Protein AF-A0AAE4AYI3-F1 (afdb_monomer_lite)

Organism: NCBI:txid137267

Foldseek 3Di:
DDDDDDPPPPPVPPPDPDDPPDDDDPQVVDPDHCCVPPVHDVDDPPDDPVPDDDDDPPPDD

Secondary structure (DSSP, 8-state):
---------------PPPPTT----TTTT-SSTTTT-TT-SS--SSPPGGG----------

pLDDT: mean 70.68, std 15.69, range [36.91, 89.5]

Sequence (61 aa):
MARTEKPAAQEKVRSREPKPGHMPISELAADRPGAPSPFGDDQTFPLPVDRLTYHRSDSGH

Structure (mmCIF, N/CA/C/O backbone):
data_AF-A0AAE4AYI3-F1
#
_entry.id   AF-A0AAE4AYI3-F1
#
loop_
_atom_site.group_PDB
_atom_site.id
_atom_site.type_symbol
_atom_site.label_atom_id
_atom_site.label_alt_id
_atom_site.label_comp_id
_atom_site.label_asym_id
_atom_site.label_entity_id
_atom_site.label_seq_id
_atom_site.pdbx_PDB_ins_code
_atom_site.Cartn_x
_atom_site.Cartn_y
_atom_site.Cartn_z
_atom_site.occupancy
_atom_site.B_iso_or_equiv
_atom_site.auth_seq_id
_atom_site.auth_comp_id
_atom_site.auth_asym_id
_atom_site.auth_atom_id
_atom_site.pdbx_PDB_model_num
ATOM 1 N N . MET A 1 1 ? -23.350 -18.376 -8.790 1.00 37.91 1 MET A N 1
ATOM 2 C CA . MET A 1 1 ? -22.063 -18.257 -8.075 1.00 37.91 1 MET A CA 1
ATOM 3 C C . MET A 1 1 ? -21.638 -16.796 -8.141 1.00 37.91 1 MET A C 1
ATOM 5 O O . MET A 1 1 ? -21.690 -16.261 -9.234 1.00 37.91 1 MET A O 1
ATOM 9 N N . ALA A 1 2 ? -21.382 -16.195 -6.968 1.00 43.25 2 ALA A N 1
ATOM 10 C CA . ALA A 1 2 ? -20.535 -15.035 -6.613 1.00 43.25 2 ALA A CA 1
ATOM 11 C C . ALA A 1 2 ? -20.141 -14.004 -7.713 1.00 43.25 2 ALA A C 1
ATOM 13 O O . ALA A 1 2 ? -19.758 -14.389 -8.805 1.00 43.25 2 ALA A O 1
ATOM 14 N N . ARG A 1 3 ? -20.082 -12.685 -7.485 1.00 37.56 3 ARG A N 1
ATOM 15 C CA . ARG A 1 3 ? -19.700 -11.920 -6.283 1.00 37.56 3 ARG A CA 1
ATOM 16 C C . ARG A 1 3 ? -20.417 -10.562 -6.294 1.00 37.56 3 ARG A C 1
ATOM 18 O O . ARG A 1 3 ? -20.362 -9.849 -7.287 1.00 37.56 3 ARG A O 1
ATOM 25 N N . THR A 1 4 ? -21.062 -10.200 -5.192 1.00 36.94 4 THR A N 1
ATOM 26 C CA . THR A 1 4 ? -21.440 -8.815 -4.900 1.00 36.94 4 THR A CA 1
ATOM 27 C C . THR A 1 4 ? -20.191 -8.109 -4.389 1.00 36.94 4 THR A C 1
ATOM 29 O O . THR A 1 4 ? -19.703 -8.428 -3.304 1.00 36.94 4 THR A O 1
ATOM 32 N N . GLU A 1 5 ? -19.640 -7.188 -5.172 1.00 40.16 5 GLU A N 1
ATOM 33 C CA . GLU A 1 5 ? -18.583 -6.297 -4.700 1.00 40.16 5 GLU A CA 1
ATOM 34 C C . GLU A 1 5 ? -19.208 -5.307 -3.710 1.00 40.16 5 GLU A C 1
ATOM 36 O O . GLU A 1 5 ? -20.047 -4.478 -4.064 1.00 40.16 5 GLU A O 1
ATOM 41 N N . LYS A 1 6 ? -18.873 -5.461 -2.424 1.00 36.91 6 LYS A N 1
ATOM 42 C CA . LYS A 1 6 ? -19.186 -4.460 -1.400 1.00 36.91 6 LYS A CA 1
ATOM 43 C C . LYS A 1 6 ? -18.330 -3.223 -1.687 1.00 36.91 6 LYS A C 1
ATOM 45 O O . LYS A 1 6 ? -17.134 -3.395 -1.920 1.00 36.91 6 LYS A O 1
ATOM 50 N N . PRO A 1 7 ? -18.878 -1.997 -1.628 1.00 40.06 7 PRO A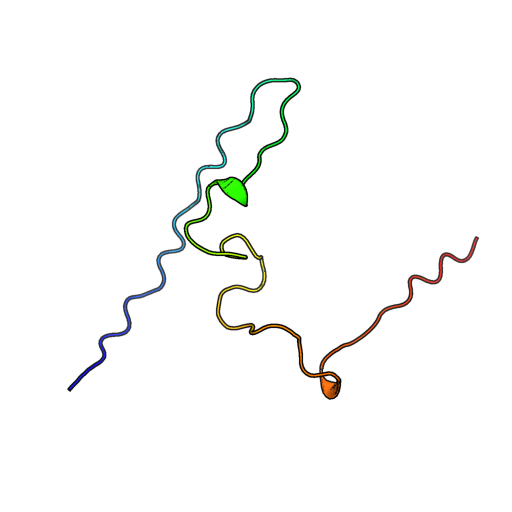 N 1
ATOM 51 C CA . PRO A 1 7 ? -18.044 -0.812 -1.731 1.00 40.06 7 PRO A CA 1
ATOM 52 C C . PRO A 1 7 ? -17.056 -0.824 -0.562 1.00 40.06 7 PRO A C 1
ATOM 54 O O . PRO A 1 7 ? -17.451 -1.053 0.585 1.00 40.06 7 PRO A O 1
ATOM 57 N N . ALA A 1 8 ? -15.774 -0.624 -0.868 1.00 49.97 8 ALA A N 1
ATOM 58 C CA . ALA A 1 8 ? -14.725 -0.455 0.122 1.00 49.97 8 ALA A CA 1
ATOM 59 C C . ALA A 1 8 ? -15.087 0.752 0.992 1.00 49.97 8 ALA A C 1
ATOM 61 O O . ALA A 1 8 ? -14.970 1.908 0.579 1.00 49.97 8 ALA A O 1
ATOM 62 N N . ALA A 1 9 ? -15.606 0.476 2.185 1.00 45.06 9 ALA A N 1
ATOM 63 C CA . ALA A 1 9 ? -15.785 1.492 3.194 1.00 45.06 9 ALA A CA 1
ATOM 64 C C . ALA A 1 9 ? -14.383 1.985 3.555 1.00 45.06 9 ALA A C 1
ATOM 66 O O . ALA A 1 9 ? -13.608 1.268 4.183 1.00 45.06 9 ALA A O 1
ATOM 67 N N . GLN A 1 10 ? -14.061 3.207 3.133 1.00 53.31 10 GLN A N 1
ATOM 68 C CA . GLN A 1 10 ? -13.007 3.998 3.748 1.00 53.31 10 GLN A CA 1
ATOM 69 C C . GLN A 1 10 ? -13.451 4.254 5.188 1.00 53.31 10 GLN A C 1
ATOM 71 O O . GLN A 1 10 ? -14.088 5.261 5.506 1.00 53.31 10 GLN A O 1
ATOM 76 N N . GLU A 1 11 ? -13.210 3.275 6.055 1.00 50.22 11 GLU A N 1
ATOM 77 C CA . GLU A 1 11 ? -13.419 3.432 7.477 1.00 50.22 11 GLU A CA 1
ATOM 78 C C . GLU A 1 11 ? -12.390 4.454 7.934 1.00 50.22 11 GLU A C 1
ATOM 80 O O . GLU A 1 11 ? -11.188 4.208 7.947 1.00 50.22 11 GLU A O 1
ATOM 85 N N . LYS A 1 12 ? -12.886 5.660 8.204 1.00 48.50 12 LYS A N 1
ATOM 86 C CA . LYS A 1 12 ? -12.144 6.784 8.754 1.00 48.50 12 LYS A CA 1
ATOM 87 C C . LYS A 1 12 ? -11.472 6.318 10.043 1.00 48.50 12 LYS A C 1
ATOM 89 O O . LYS A 1 12 ? -12.073 6.404 11.115 1.00 48.50 12 LYS A O 1
ATOM 94 N N . VAL A 1 13 ? -10.248 5.801 9.918 1.00 55.47 13 VAL A N 1
ATOM 95 C CA . VAL A 1 13 ? -9.426 5.343 11.033 1.00 55.47 13 VAL A CA 1
ATOM 96 C C . VAL A 1 13 ? -9.269 6.553 11.930 1.00 55.47 13 VAL A C 1
ATOM 98 O O . VAL A 1 13 ? -8.615 7.533 11.573 1.00 55.47 13 VAL A O 1
ATOM 101 N N . ARG A 1 14 ? -9.968 6.549 13.065 1.00 60.59 14 ARG A N 1
ATOM 102 C CA . ARG A 1 14 ? -9.813 7.606 14.056 1.00 60.59 14 ARG A CA 1
ATOM 103 C C . ARG A 1 14 ? -8.419 7.428 14.634 1.00 60.59 14 ARG A C 1
ATOM 105 O O . ARG A 1 14 ? -8.232 6.648 15.564 1.00 60.59 14 ARG A O 1
ATOM 112 N N . SER A 1 15 ? -7.447 8.129 14.064 1.00 61.81 15 SER A N 1
ATOM 113 C CA . SER A 1 15 ? -6.140 8.355 14.659 1.00 61.81 15 SER A CA 1
ATOM 114 C C . SER A 1 15 ? -6.373 9.086 15.974 1.00 61.81 15 SER A C 1
ATOM 116 O O . SER A 1 15 ? -6.524 10.302 16.041 1.00 61.81 15 SER A O 1
ATOM 118 N N . ARG A 1 16 ? -6.527 8.309 17.043 1.00 67.81 16 ARG A N 1
ATOM 119 C CA . ARG A 1 16 ? -6.600 8.843 18.393 1.00 67.81 16 ARG A CA 1
ATOM 120 C C . ARG A 1 16 ? -5.213 9.400 18.691 1.00 67.81 16 ARG A C 1
ATOM 122 O O . ARG A 1 16 ? -4.238 8.656 18.601 1.00 67.81 16 ARG A O 1
ATOM 129 N N . GLU A 1 17 ? -5.124 10.695 18.974 1.00 76.38 17 GLU A N 1
ATOM 130 C CA . GLU A 1 17 ? -3.838 11.334 19.242 1.00 76.38 17 GLU A CA 1
ATOM 131 C C . GLU A 1 17 ? -3.125 10.605 20.392 1.00 76.38 17 GLU A C 1
ATOM 133 O O . GLU A 1 17 ? -3.732 10.363 21.446 1.00 76.38 17 GLU A O 1
ATOM 138 N N . PRO A 1 18 ? -1.864 10.185 20.194 1.00 78.06 18 PRO A N 1
ATOM 139 C CA . PRO A 1 18 ? -1.097 9.548 21.247 1.00 78.06 18 PRO A CA 1
ATOM 140 C C . PRO A 1 18 ? -0.792 10.564 22.351 1.00 78.06 18 PRO A C 1
ATOM 142 O O . PRO A 1 18 ? -0.713 11.771 22.125 1.00 78.06 18 PRO A O 1
ATOM 145 N N . LYS A 1 19 ? -0.617 10.066 23.578 1.00 86.62 19 LYS A N 1
ATOM 146 C CA . LYS A 1 19 ? -0.214 10.902 24.715 1.00 86.62 19 LYS A CA 1
ATOM 147 C C . LYS A 1 19 ? 1.127 11.598 24.415 1.00 86.62 19 LYS A C 1
ATOM 149 O O . LYS A 1 19 ? 1.945 11.023 23.693 1.00 86.62 19 LYS A O 1
ATOM 154 N N . PRO A 1 20 ? 1.399 12.772 25.014 1.00 86.44 20 PRO A N 1
ATOM 155 C CA . PRO A 1 20 ? 2.700 13.425 24.891 1.00 86.44 20 PRO A CA 1
ATOM 156 C C . PRO A 1 20 ? 3.850 12.453 25.190 1.00 86.44 20 PRO A C 1
ATOM 158 O O . PRO A 1 20 ? 3.799 11.722 26.178 1.00 86.44 20 PRO A O 1
ATOM 161 N N . GLY A 1 21 ? 4.862 12.422 24.320 1.00 89.50 21 GLY A N 1
ATOM 162 C CA . GLY A 1 21 ? 6.003 11.501 24.425 1.00 89.50 21 GLY A CA 1
ATOM 163 C C . GLY A 1 21 ? 5.800 10.119 23.789 1.00 89.50 21 GLY A C 1
ATOM 164 O O . GLY A 1 21 ? 6.710 9.296 23.853 1.00 89.50 21 GLY A O 1
ATOM 165 N N . HIS A 1 22 ? 4.655 9.853 23.153 1.00 79.19 22 HIS A N 1
ATOM 166 C CA . HIS A 1 22 ? 4.388 8.596 22.451 1.00 79.19 22 HIS A CA 1
ATOM 167 C C . HIS A 1 22 ? 4.154 8.821 20.954 1.00 79.19 22 HIS A C 1
ATOM 169 O O . HIS A 1 22 ? 3.493 9.776 20.553 1.00 79.19 22 HIS A O 1
ATOM 175 N N . MET A 1 23 ? 4.662 7.905 20.126 1.00 80.44 23 MET A N 1
ATOM 176 C CA . MET A 1 23 ? 4.372 7.877 18.691 1.00 80.44 23 MET A CA 1
ATOM 177 C C . MET A 1 23 ? 3.147 6.995 18.414 1.00 80.44 23 MET A C 1
ATOM 179 O O . MET A 1 23 ? 2.993 5.956 19.063 1.00 80.44 23 MET A O 1
ATOM 183 N N . PRO A 1 24 ? 2.274 7.370 17.463 1.00 76.62 24 PRO A N 1
ATOM 184 C CA . PRO A 1 24 ? 1.179 6.504 17.056 1.00 76.62 24 PRO A CA 1
ATOM 185 C C . PRO A 1 24 ? 1.757 5.319 16.267 1.00 76.62 24 PRO A C 1
ATOM 187 O O . PRO A 1 24 ? 2.377 5.517 15.226 1.00 76.62 24 PRO A O 1
ATOM 190 N N . ILE A 1 25 ? 1.580 4.090 16.765 1.00 75.19 25 ILE A N 1
ATOM 191 C CA . ILE A 1 25 ? 2.035 2.866 16.083 1.00 75.19 25 ILE A CA 1
ATOM 192 C C . ILE A 1 25 ? 0.827 2.186 15.438 1.00 75.19 25 ILE A C 1
ATOM 194 O O . ILE A 1 25 ? 0.197 1.316 16.035 1.00 75.19 25 ILE A O 1
ATOM 198 N N . SER A 1 26 ? 0.493 2.603 14.219 1.00 78.94 26 SER A N 1
ATOM 199 C CA . SER A 1 26 ? -0.649 2.050 13.479 1.00 78.94 26 SER A CA 1
ATOM 200 C C . SER A 1 26 ? -0.397 0.626 12.966 1.00 78.94 26 SER A C 1
ATOM 202 O O . SER A 1 26 ? -1.327 -0.167 12.914 1.00 78.94 26 SER A O 1
ATOM 204 N N . GLU A 1 27 ? 0.855 0.277 12.648 1.00 82.44 27 GLU A N 1
ATOM 205 C CA . GLU A 1 27 ? 1.220 -1.040 12.091 1.00 82.44 27 GLU A CA 1
ATOM 206 C C . GLU A 1 27 ? 0.970 -2.200 13.062 1.00 82.44 27 GLU A C 1
ATOM 208 O O . GLU A 1 27 ? 0.478 -3.248 12.666 1.00 82.44 27 GLU A O 1
ATOM 213 N N . LEU A 1 28 ? 1.272 -2.025 14.354 1.00 81.94 28 LEU A N 1
ATOM 214 C CA . LEU A 1 28 ? 1.113 -3.095 15.349 1.00 8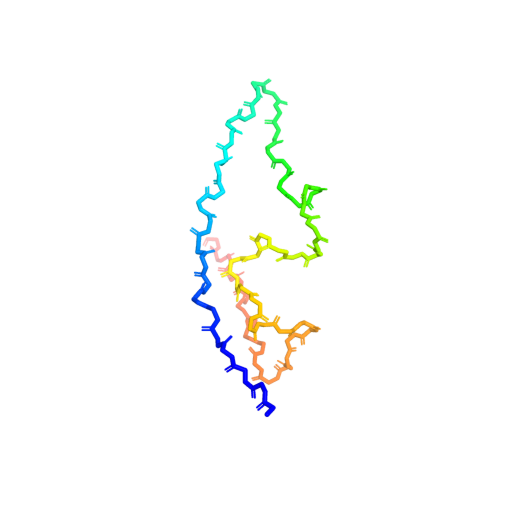1.94 28 LEU A CA 1
ATOM 215 C C . LEU A 1 28 ? -0.360 -3.444 15.603 1.00 81.94 28 LEU A C 1
ATOM 217 O O . LEU A 1 28 ? -0.676 -4.551 16.028 1.00 81.94 28 LEU A O 1
ATOM 221 N N . ALA A 1 29 ? -1.251 -2.481 15.377 1.00 83.19 29 ALA A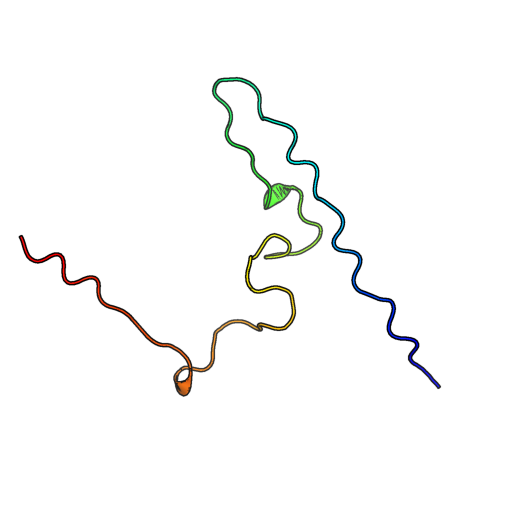 N 1
ATOM 222 C CA . ALA A 1 29 ? -2.685 -2.652 15.553 1.00 83.19 29 ALA A CA 1
ATOM 223 C C . ALA A 1 29 ? -3.385 -3.170 14.285 1.00 83.19 29 ALA A C 1
ATOM 225 O O . ALA A 1 29 ? -4.592 -3.402 14.324 1.00 83.19 29 ALA A O 1
ATOM 226 N N . ALA A 1 30 ? -2.661 -3.321 13.172 1.00 83.62 30 ALA A N 1
ATOM 227 C CA . ALA A 1 30 ? -3.225 -3.802 11.923 1.00 83.62 30 ALA A CA 1
ATOM 228 C C . ALA A 1 30 ? -3.548 -5.301 11.996 1.00 83.62 30 ALA A C 1
ATOM 230 O O . ALA A 1 30 ? -2.813 -6.096 12.580 1.00 83.62 30 ALA A O 1
ATOM 231 N N . ASP A 1 31 ? -4.649 -5.694 11.361 1.00 86.69 31 ASP A N 1
ATOM 232 C CA . ASP A 1 31 ? -5.078 -7.088 11.228 1.00 86.69 31 ASP A CA 1
ATOM 233 C C . ASP A 1 31 ? -4.213 -7.882 10.237 1.00 86.69 31 ASP A C 1
ATOM 235 O O . ASP A 1 31 ? -4.153 -9.112 10.295 1.00 86.69 31 ASP A O 1
ATOM 239 N N . ARG A 1 32 ? -3.522 -7.178 9.337 1.00 84.12 32 ARG A N 1
ATOM 240 C CA . ARG A 1 32 ? -2.580 -7.745 8.376 1.00 84.12 32 ARG A CA 1
ATOM 241 C C . ARG A 1 32 ? -1.425 -6.787 8.066 1.00 84.12 32 ARG A C 1
ATOM 243 O O . ARG A 1 32 ? -1.581 -5.570 8.181 1.00 84.12 32 ARG A O 1
ATOM 250 N N . PRO A 1 33 ? -0.277 -7.316 7.613 1.00 82.25 33 PRO A N 1
ATOM 251 C CA . PRO A 1 33 ? 0.864 -6.496 7.223 1.00 82.25 33 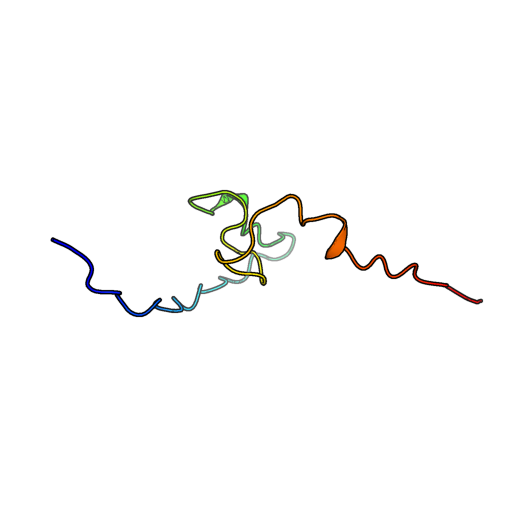PRO A CA 1
ATOM 252 C C . PRO A 1 33 ? 0.509 -5.489 6.125 1.00 82.25 33 PRO A C 1
ATOM 254 O O . PRO A 1 33 ? -0.131 -5.849 5.137 1.00 82.25 33 PRO A O 1
ATOM 257 N N . GLY A 1 34 ? 0.949 -4.239 6.291 1.00 81.06 34 GLY A N 1
ATOM 258 C CA . GLY A 1 34 ? 0.773 -3.192 5.286 1.00 81.06 34 GLY A CA 1
ATOM 259 C C . GLY A 1 34 ? -0.660 -2.678 5.141 1.00 81.06 34 GLY A C 1
ATOM 260 O O . GLY A 1 34 ? -0.911 -1.900 4.228 1.00 81.06 34 GLY A O 1
ATOM 261 N N . ALA A 1 35 ? -1.593 -3.048 6.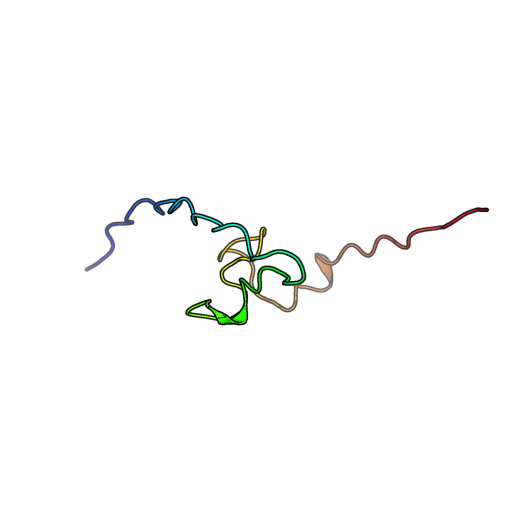028 1.00 84.56 35 ALA A N 1
ATOM 262 C CA . ALA A 1 35 ? -2.964 -2.531 5.994 1.00 84.56 35 ALA A CA 1
ATOM 263 C C . ALA A 1 35 ? -3.066 -0.987 6.003 1.00 84.56 35 ALA A C 1
ATOM 265 O O . ALA A 1 35 ? -3.909 -0.462 5.279 1.00 84.56 35 ALA A O 1
ATOM 266 N N . PRO A 1 36 ? -2.239 -0.226 6.756 1.00 83.62 36 PRO A N 1
ATOM 267 C CA . PRO A 1 36 ? -2.283 1.238 6.708 1.00 83.62 36 PRO A CA 1
ATOM 268 C C . PRO A 1 36 ? -1.427 1.829 5.569 1.00 83.62 36 PRO A C 1
ATOM 270 O O . PRO A 1 36 ? -1.182 3.037 5.554 1.00 83.62 36 PRO A O 1
ATOM 273 N N . SER A 1 37 ? -0.950 1.005 4.629 1.00 82.06 37 SER A N 1
ATOM 274 C CA . SER A 1 37 ? -0.183 1.459 3.471 1.00 82.06 37 SER A CA 1
ATOM 275 C C . SER A 1 37 ? -1.005 2.430 2.613 1.00 82.06 37 SER A C 1
ATOM 277 O O . SER A 1 37 ? -2.163 2.149 2.297 1.00 82.06 37 SER A O 1
ATOM 279 N N . PRO A 1 38 ? -0.413 3.542 2.143 1.00 78.00 38 PRO A N 1
ATOM 280 C CA . PRO A 1 38 ? -1.099 4.485 1.263 1.00 78.00 38 PRO A CA 1
ATOM 281 C C . PRO A 1 38 ? -1.362 3.921 -0.142 1.00 78.00 38 PRO A C 1
ATOM 283 O O . PRO A 1 38 ? -2.110 4.523 -0.907 1.00 78.00 38 PRO A O 1
ATOM 286 N N . PHE A 1 39 ? -0.743 2.793 -0.501 1.00 78.81 39 PHE A N 1
ATOM 287 C CA . PHE A 1 39 ? -0.888 2.173 -1.821 1.00 78.81 39 PHE A CA 1
ATOM 288 C C . PHE A 1 39 ? -2.097 1.231 -1.928 1.00 78.81 39 PHE A C 1
ATOM 290 O O . PHE A 1 39 ? -2.392 0.747 -3.019 1.00 78.81 39 PHE A O 1
ATOM 297 N N . GLY A 1 40 ? -2.806 0.994 -0.818 1.00 76.06 40 GLY A N 1
ATOM 298 C CA . GLY A 1 40 ? -3.952 0.089 -0.767 1.00 76.06 40 GLY A CA 1
ATOM 299 C C . GLY A 1 40 ? -3.585 -1.377 -1.012 1.00 76.06 40 GLY A C 1
ATOM 300 O O . GLY A 1 40 ? -2.423 -1.775 -0.919 1.00 76.06 40 GLY A O 1
ATOM 301 N N . ASP A 1 41 ? -4.604 -2.173 -1.334 1.00 79.06 41 ASP A N 1
ATOM 302 C CA . ASP A 1 41 ? -4.495 -3.634 -1.492 1.00 79.06 41 ASP A CA 1
ATOM 303 C C . ASP A 1 41 ? -4.191 -4.081 -2.915 1.00 79.06 41 ASP A C 1
ATOM 305 O O . ASP A 1 41 ? -3.846 -5.238 -3.156 1.00 79.06 41 ASP A O 1
ATOM 309 N N . ASP A 1 42 ? -4.302 -3.152 -3.857 1.00 78.94 42 ASP A N 1
ATOM 310 C CA . ASP A 1 42 ? -4.109 -3.408 -5.280 1.00 78.94 42 ASP A CA 1
ATOM 311 C C . ASP A 1 42 ? -2.620 -3.544 -5.638 1.00 78.94 42 ASP A C 1
ATOM 313 O O . ASP A 1 42 ? -2.269 -3.957 -6.747 1.00 78.94 42 ASP A O 1
ATOM 317 N N . GLN A 1 43 ? -1.723 -3.210 -4.703 1.00 73.81 43 GLN A N 1
ATOM 318 C CA . GLN A 1 43 ? -0.285 -3.379 -4.851 1.00 73.81 43 GLN A CA 1
ATOM 319 C C . GLN A 1 43 ? 0.203 -4.642 -4.146 1.00 73.81 43 GLN A C 1
ATOM 321 O O . GLN A 1 43 ? 0.060 -4.815 -2.939 1.00 73.81 43 GLN A O 1
ATOM 326 N N . THR A 1 44 ? 0.862 -5.512 -4.906 1.00 75.62 44 THR A N 1
ATOM 327 C CA . THR A 1 44 ? 1.564 -6.678 -4.366 1.00 75.62 44 THR A CA 1
ATOM 328 C C . THR A 1 44 ? 3.068 -6.428 -4.399 1.00 75.62 44 THR A C 1
ATOM 330 O O . THR A 1 44 ? 3.601 -5.964 -5.408 1.00 75.62 44 THR A O 1
ATOM 333 N N . PHE A 1 45 ? 3.751 -6.731 -3.293 1.00 75.88 45 PHE A N 1
ATOM 334 C CA . PHE A 1 45 ? 5.202 -6.602 -3.169 1.00 75.88 45 PHE A CA 1
ATOM 335 C C . PHE A 1 45 ? 5.908 -7.962 -3.328 1.00 75.88 45 PHE A C 1
ATOM 337 O O . PHE A 1 45 ? 5.336 -8.988 -2.953 1.00 75.88 45 PHE A O 1
ATOM 344 N N . PRO A 1 46 ? 7.166 -7.984 -3.812 1.00 79.44 46 PRO A N 1
ATOM 345 C CA . PRO A 1 46 ? 7.923 -6.834 -4.312 1.00 79.44 46 PRO A CA 1
ATOM 346 C C . PRO A 1 46 ? 7.355 -6.315 -5.640 1.00 79.44 46 PRO A C 1
ATOM 348 O O . PRO A 1 46 ? 6.760 -7.069 -6.406 1.00 79.44 46 PRO A O 1
ATOM 351 N N . LEU A 1 47 ? 7.535 -5.020 -5.912 1.00 81.62 47 LEU A N 1
ATOM 352 C CA . LEU A 1 47 ? 7.127 -4.453 -7.197 1.00 81.62 47 LEU A CA 1
ATOM 353 C C . LEU A 1 47 ? 7.927 -5.107 -8.337 1.00 81.62 47 LEU A C 1
ATOM 355 O O . LEU A 1 47 ? 9.121 -5.368 -8.153 1.00 81.62 47 LEU A O 1
ATOM 359 N N . PRO A 1 48 ? 7.313 -5.343 -9.515 1.00 85.31 48 PRO A N 1
ATOM 360 C CA . PRO A 1 48 ? 8.051 -5.754 -10.704 1.00 85.31 48 PRO A CA 1
ATOM 361 C C . PRO A 1 48 ? 9.191 -4.776 -10.981 1.00 85.31 48 PRO A C 1
ATOM 363 O O . PRO A 1 48 ? 9.003 -3.561 -10.893 1.00 85.31 48 PRO A O 1
ATOM 366 N N . VAL A 1 49 ? 10.368 -5.300 -11.315 1.00 84.69 49 VAL A N 1
ATOM 367 C CA . VAL A 1 49 ? 11.586 -4.495 -11.516 1.00 84.69 49 VAL A CA 1
ATOM 368 C C . VAL A 1 49 ? 11.375 -3.446 -12.610 1.00 84.69 49 VAL A C 1
ATOM 370 O O . VAL A 1 49 ? 11.774 -2.297 -12.461 1.00 84.69 49 VAL A O 1
ATOM 373 N N . ASP A 1 50 ? 10.663 -3.820 -13.667 1.00 87.00 50 ASP A N 1
ATOM 374 C CA . ASP A 1 50 ? 10.237 -2.981 -14.791 1.00 87.00 50 ASP A CA 1
ATOM 375 C C . ASP A 1 50 ? 9.288 -1.829 -14.404 1.00 87.00 50 ASP A C 1
ATOM 377 O O . ASP A 1 50 ? 9.121 -0.886 -15.177 1.00 87.00 50 ASP A O 1
ATOM 381 N N . ARG A 1 51 ? 8.701 -1.860 -13.202 1.00 82.62 51 ARG A N 1
ATOM 382 C CA . ARG A 1 51 ? 7.864 -0.785 -12.640 1.00 82.62 51 ARG A CA 1
ATOM 383 C C . ARG A 1 51 ? 8.540 -0.025 -11.498 1.00 82.62 51 ARG A C 1
ATOM 385 O O . ARG A 1 51 ? 7.927 0.876 -10.924 1.00 82.62 51 ARG A O 1
ATOM 392 N N . LEU A 1 52 ? 9.769 -0.386 -11.134 1.00 80.75 52 LEU A N 1
ATOM 393 C CA . LEU A 1 52 ? 10.476 0.211 -10.009 1.00 80.75 52 LEU A CA 1
ATOM 394 C C . LEU A 1 52 ? 11.296 1.421 -10.472 1.00 80.75 52 LEU A C 1
ATOM 396 O O . LEU A 1 52 ? 12.443 1.297 -10.895 1.00 80.75 52 LEU A O 1
ATOM 400 N N . THR A 1 53 ? 10.717 2.616 -10.358 1.00 79.56 53 THR A N 1
ATOM 401 C CA . THR A 1 53 ? 11.445 3.864 -10.619 1.00 79.56 53 THR A CA 1
ATOM 402 C C . THR A 1 53 ? 12.241 4.272 -9.381 1.00 79.56 53 THR A C 1
ATOM 404 O O . THR A 1 53 ? 11.676 4.726 -8.386 1.00 79.56 53 THR A O 1
ATOM 407 N N . TYR A 1 54 ? 13.567 4.130 -9.431 1.00 76.94 54 TYR A N 1
ATOM 408 C CA . TYR A 1 54 ? 14.454 4.632 -8.381 1.00 76.94 54 TYR A CA 1
ATOM 409 C C . TYR A 1 54 ? 14.833 6.090 -8.656 1.00 76.94 54 TYR A C 1
ATOM 411 O O . TYR A 1 54 ? 15.643 6.381 -9.538 1.00 76.94 54 TYR A O 1
ATOM 419 N N . HIS A 1 55 ? 14.272 7.014 -7.878 1.00 77.56 55 HIS A N 1
ATOM 420 C CA . HIS A 1 55 ? 14.754 8.390 -7.845 1.00 77.56 55 HIS A CA 1
ATOM 421 C C . HIS A 1 55 ? 15.916 8.474 -6.861 1.00 77.56 55 HIS A C 1
ATOM 423 O O . HIS A 1 55 ? 15.724 8.471 -5.645 1.00 77.56 55 HIS A O 1
ATOM 429 N N . ARG A 1 56 ? 17.139 8.556 -7.387 1.00 77.06 56 ARG A N 1
ATOM 430 C CA . ARG A 1 56 ? 18.280 8.966 -6.575 1.00 77.06 56 ARG A CA 1
ATOM 431 C C . ARG A 1 56 ? 18.078 10.437 -6.229 1.00 77.06 56 ARG A C 1
ATOM 433 O O . ARG A 1 56 ? 18.076 11.272 -7.129 1.00 77.06 56 ARG A O 1
ATOM 440 N N . SER A 1 57 ? 17.910 10.749 -4.949 1.00 70.75 57 SER A N 1
ATOM 441 C CA . SER A 1 57 ? 18.007 12.127 -4.477 1.00 70.75 57 SER A CA 1
ATOM 442 C C . SER A 1 57 ? 19.436 12.592 -4.733 1.00 70.75 57 SER A C 1
ATOM 444 O O . SER A 1 57 ? 20.353 12.219 -4.002 1.00 70.75 57 SER A O 1
ATOM 446 N N . ASP A 1 58 ? 19.651 13.336 -5.812 1.00 68.75 58 ASP A N 1
ATOM 447 C CA . ASP A 1 58 ? 20.868 14.117 -5.957 1.00 68.75 58 ASP A CA 1
ATOM 448 C C . ASP A 1 58 ? 20.750 15.295 -4.992 1.00 68.75 58 ASP A C 1
ATOM 450 O O . ASP A 1 58 ? 20.122 16.310 -5.287 1.00 68.75 58 ASP A O 1
ATOM 454 N N . SER A 1 59 ? 21.263 15.118 -3.776 1.00 62.94 59 SER A N 1
ATOM 455 C CA . SER A 1 59 ? 21.520 16.240 -2.884 1.00 62.94 59 SER A CA 1
ATOM 456 C C . SER A 1 59 ? 22.781 16.943 -3.385 1.00 62.94 59 SER A C 1
ATOM 458 O O . SER A 1 59 ? 23.867 16.757 -2.831 1.00 62.94 59 SER A O 1
ATOM 460 N N . GLY A 1 60 ? 22.623 17.710 -4.464 1.00 61.31 60 GLY A N 1
ATOM 461 C CA . GLY A 1 60 ? 23.549 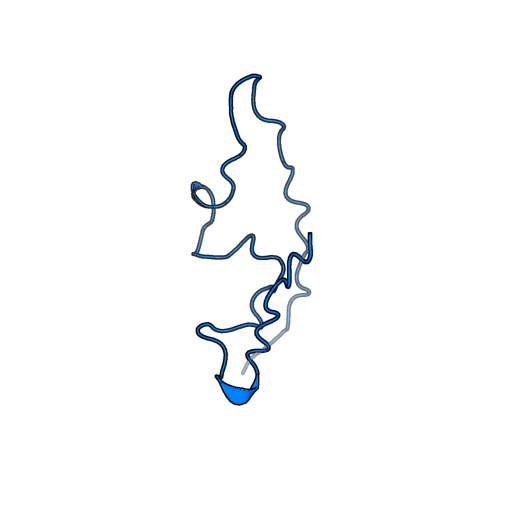18.770 -4.824 1.00 61.31 60 GLY A CA 1
ATOM 462 C C . GLY A 1 60 ? 23.577 19.780 -3.681 1.00 61.31 60 GLY A C 1
ATOM 463 O O . GLY A 1 60 ? 22.529 20.253 -3.239 1.00 61.31 60 GLY A O 1
ATOM 464 N N . HIS A 1 61 ? 24.775 19.997 -3.154 1.00 50.41 61 HIS A N 1
ATOM 465 C CA . HIS A 1 61 ? 25.095 21.038 -2.187 1.00 50.41 61 HIS A CA 1
ATOM 466 C C . HIS A 1 61 ? 24.730 22.428 -2.723 1.00 50.41 61 HIS A C 1
ATOM 468 O O . HIS A 1 61 ? 24.903 22.639 -3.947 1.00 50.41 61 HIS A O 1
#

Radius of gyration: 17.76 Å; chains: 1; bounding box: 47×39×40 Å